Protein AF-A0A5N5SSY0-F1 (afdb_monomer_lite)

Secondary structure (DSSP, 8-state):
---SS-TT-HHHHHHHHHHT-PPPTT--S--HHHHHHHHHHHHHHTTPPPPPPPPTT--HHHHHHHHHTT---HHHHHHHHHHHHHHTTSB-TTSSB-HHHHHHHHHHHTSS-HHHHHHHHHHHHHHHHHPPTT-HHHHHHHHHHHHHHHHHT-

Sequence (154 aa):
VRVYCPDGNAVCEAALKRCLGEPPQQEPPQNVNEVTAKYNRCFKSHGIPEIAVPSEGQDPTALLGSHLEKITDQTVISNLRCCFGRELGVLDANNKIDLTNYNSDIEQNYKSDRQAKTAFKDALRFCSADVANCEAGAFNECTFQFCIKSLNTQ

pLDDT: mean 81.75, std 11.28, range [37.34, 93.06]

InterPro domains:
  IPR036728 Pheromone/general odorant binding protein superfamily [G3DSA:1.10.238.20] (23-146)

Radius of gyration: 16.57 Å; chains: 1; bounding box: 34×31×45 Å

Foldseek 3Di:
DPPLDDPPPPLLVVLLVLLVFADQPDDDPPPLVLLQVQLQVLCVVVVHDGDDRDDPPDDSVVSVVVRLVVDPDPVSSLSSLLSSCVSVQQADPVQAGDCPVVVVVLVRRCVPPPLLSVQLVVQLVVLSVVDDGSPSVSSVSSSSSSSSVSSSVD

Organism: NCBI:txid96803

Structure (mmCIF, N/CA/C/O backbone):
data_AF-A0A5N5SSY0-F1
#
_entry.id   AF-A0A5N5SSY0-F1
#
loop_
_atom_site.group_PDB
_atom_site.id
_atom_site.type_symbol
_atom_site.label_atom_id
_atom_site.label_alt_id
_atom_site.label_comp_id
_atom_site.label_asym_id
_atom_site.label_entity_id
_atom_site.label_seq_id
_atom_site.pdbx_PDB_ins_code
_atom_site.Cartn_x
_atom_site.Cartn_y
_atom_site.Cartn_z
_atom_site.occupancy
_atom_site.B_iso_or_equiv
_atom_site.auth_seq_id
_atom_site.auth_comp_id
_atom_site.auth_asym_id
_atom_site.auth_atom_id
_atom_site.pdbx_PDB_model_num
ATOM 1 N N . VAL A 1 1 ? 6.981 -10.425 5.663 1.00 37.34 1 VAL A N 1
ATOM 2 C CA . VAL A 1 1 ? 7.589 -10.068 4.360 1.00 37.34 1 VAL A CA 1
ATOM 3 C C . VAL A 1 1 ? 6.656 -10.582 3.277 1.00 37.34 1 VAL A C 1
ATOM 5 O O . VAL A 1 1 ? 6.453 -11.787 3.224 1.00 37.34 1 VAL A O 1
ATOM 8 N N . ARG A 1 2 ? 5.987 -9.707 2.511 1.00 52.81 2 ARG A N 1
ATOM 9 C CA . ARG A 1 2 ? 5.185 -10.160 1.361 1.00 52.81 2 ARG A CA 1
ATOM 10 C C . ARG A 1 2 ? 6.153 -10.431 0.217 1.00 52.81 2 ARG A C 1
ATOM 12 O O . ARG A 1 2 ? 6.848 -9.524 -0.232 1.00 52.81 2 ARG A O 1
ATOM 19 N N . VAL A 1 3 ? 6.267 -11.696 -0.157 1.00 62.75 3 VAL A N 1
ATOM 20 C CA . VAL A 1 3 ? 7.235 -12.174 -1.141 1.00 62.75 3 VAL A CA 1
ATOM 21 C C . VAL A 1 3 ? 6.582 -12.064 -2.519 1.00 62.75 3 VAL A C 1
ATOM 23 O O . VAL A 1 3 ? 5.844 -12.948 -2.935 1.00 62.75 3 VAL A O 1
ATOM 26 N N . TYR A 1 4 ? 6.795 -10.938 -3.205 1.00 74.50 4 TYR A N 1
ATOM 27 C CA . TYR A 1 4 ? 6.292 -10.722 -4.573 1.00 74.50 4 TYR A CA 1
ATOM 28 C C . TYR A 1 4 ? 7.019 -11.576 -5.620 1.00 74.50 4 TYR A C 1
ATOM 30 O O . TYR A 1 4 ? 6.512 -11.775 -6.721 1.00 74.50 4 TYR A O 1
ATOM 38 N N . CYS A 1 5 ? 8.210 -12.065 -5.278 1.00 81.44 5 CYS A N 1
ATOM 39 C CA . CYS A 1 5 ? 9.091 -12.806 -6.165 1.00 81.44 5 CYS A CA 1
ATOM 40 C C . CYS A 1 5 ? 9.517 -14.118 -5.517 1.00 81.44 5 CYS A C 1
ATOM 42 O O . CYS A 1 5 ? 9.974 -14.070 -4.382 1.00 81.44 5 CYS A O 1
ATOM 44 N N . PRO A 1 6 ? 9.427 -15.264 -6.214 1.00 83.25 6 PRO A N 1
ATOM 45 C CA . PRO A 1 6 ? 10.000 -16.512 -5.721 1.00 83.25 6 PRO A CA 1
ATOM 46 C C . PRO A 1 6 ? 11.484 -16.345 -5.372 1.00 83.25 6 PRO A C 1
ATOM 48 O O . PRO A 1 6 ? 12.211 -15.680 -6.117 1.00 83.25 6 PRO A O 1
ATOM 51 N N . ASP A 1 7 ? 11.921 -16.971 -4.278 1.00 79.44 7 ASP A N 1
ATOM 52 C CA . ASP A 1 7 ? 13.300 -16.872 -3.790 1.00 79.44 7 ASP A CA 1
ATOM 53 C C . ASP A 1 7 ? 14.314 -17.228 -4.888 1.00 79.44 7 ASP A C 1
ATOM 55 O O . ASP A 1 7 ? 14.216 -18.266 -5.548 1.00 79.44 7 ASP A O 1
ATOM 59 N N . GLY A 1 8 ? 15.300 -16.348 -5.088 1.00 78.62 8 GLY A N 1
ATOM 60 C CA . GLY A 1 8 ? 16.371 -16.540 -6.067 1.00 78.62 8 GLY A CA 1
ATOM 61 C C . GLY A 1 8 ? 15.991 -16.212 -7.515 1.00 78.62 8 GLY A C 1
ATOM 62 O O . GLY A 1 8 ? 16.812 -16.401 -8.415 1.00 78.62 8 GLY A O 1
ATOM 63 N N . ASN A 1 9 ? 14.785 -15.697 -7.778 1.00 87.31 9 ASN A N 1
ATOM 64 C CA . ASN A 1 9 ? 14.409 -15.229 -9.110 1.00 87.31 9 ASN A CA 1
ATOM 65 C C . ASN A 1 9 ? 14.931 -13.805 -9.365 1.00 87.31 9 ASN A C 1
ATOM 67 O O . ASN A 1 9 ? 14.203 -12.819 -9.232 1.00 87.31 9 ASN A O 1
ATOM 71 N N . ALA A 1 10 ? 16.190 -13.710 -9.801 1.00 87.44 10 ALA A N 1
ATOM 72 C CA . ALA A 1 10 ? 16.865 -12.439 -10.074 1.00 87.44 10 ALA A CA 1
ATOM 73 C C . ALA A 1 10 ? 16.132 -11.546 -11.097 1.00 87.44 10 ALA A C 1
ATOM 75 O O . ALA A 1 10 ? 16.190 -10.321 -10.995 1.00 87.44 10 ALA A O 1
ATOM 76 N N . VAL A 1 11 ? 15.424 -12.140 -12.067 1.00 88.62 11 VAL A N 1
ATOM 77 C CA . VAL A 1 11 ? 14.638 -11.392 -13.064 1.00 88.62 11 VAL A CA 1
ATOM 78 C C . VAL A 1 11 ? 13.447 -10.714 -12.391 1.00 88.62 11 VAL A C 1
ATOM 80 O O . VAL A 1 11 ? 13.243 -9.511 -12.550 1.00 88.62 11 VAL A O 1
ATOM 83 N N . CYS A 1 12 ? 12.708 -11.462 -11.569 1.00 89.06 12 CYS A N 1
ATOM 84 C CA . CYS A 1 12 ? 11.603 -10.914 -10.794 1.00 89.06 12 CYS A CA 1
ATOM 85 C C . CYS A 1 12 ? 12.081 -9.838 -9.815 1.00 89.06 12 CYS A C 1
ATOM 87 O O . CYS A 1 12 ? 11.483 -8.770 -9.745 1.00 89.06 12 CYS A O 1
ATOM 89 N N . GLU A 1 13 ? 13.175 -10.080 -9.094 1.00 88.19 13 GLU A N 1
ATOM 90 C CA . GLU A 1 13 ? 13.727 -9.114 -8.140 1.00 88.19 13 GLU A CA 1
ATOM 91 C C . GLU A 1 13 ? 14.172 -7.813 -8.821 1.00 88.19 13 GLU A C 1
ATOM 93 O O . GLU A 1 13 ? 13.963 -6.725 -8.280 1.00 88.19 13 GLU A O 1
ATOM 98 N N . ALA A 1 14 ? 14.7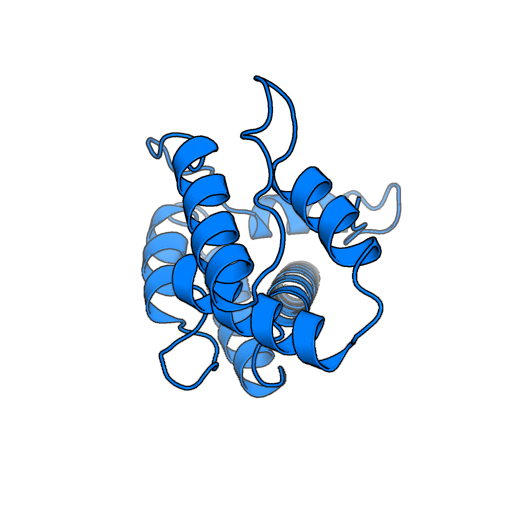53 -7.898 -10.021 1.00 88.62 14 ALA A N 1
ATOM 99 C CA . ALA A 1 14 ? 15.101 -6.725 -10.816 1.00 88.62 14 ALA A CA 1
ATOM 100 C C . ALA A 1 14 ? 13.848 -5.950 -11.257 1.00 88.62 14 ALA A C 1
ATOM 102 O O . ALA A 1 14 ? 13.809 -4.726 -11.125 1.00 88.62 14 ALA A O 1
ATOM 103 N N . ALA A 1 15 ? 12.807 -6.647 -11.721 1.00 90.12 15 ALA A N 1
ATOM 104 C CA . ALA A 1 15 ? 11.530 -6.030 -12.071 1.00 90.12 15 ALA A CA 1
ATOM 105 C C . ALA A 1 15 ? 10.842 -5.393 -10.851 1.00 90.12 15 ALA A C 1
ATOM 107 O O . ALA A 1 15 ? 10.374 -4.263 -10.942 1.00 90.12 15 ALA A O 1
ATOM 108 N N . LEU A 1 16 ? 10.850 -6.058 -9.690 1.00 89.25 16 LEU A N 1
ATOM 109 C CA . LEU A 1 16 ? 10.318 -5.521 -8.436 1.00 89.25 16 LEU A CA 1
ATOM 110 C C . LEU A 1 16 ? 11.042 -4.234 -8.036 1.00 89.25 16 LEU A C 1
ATOM 112 O O . LEU A 1 16 ? 10.380 -3.251 -7.724 1.00 89.25 16 LEU A O 1
ATOM 116 N N . LYS A 1 17 ? 12.380 -4.202 -8.094 1.00 87.88 17 LYS A N 1
ATOM 117 C CA . LYS A 1 17 ? 13.155 -2.981 -7.809 1.00 87.88 17 LYS A CA 1
ATOM 118 C C . LYS A 1 17 ? 12.754 -1.826 -8.721 1.00 87.88 17 LYS A C 1
ATOM 120 O O . LYS A 1 17 ? 12.601 -0.710 -8.243 1.00 87.88 17 LYS A O 1
ATOM 125 N N . ARG A 1 18 ? 12.532 -2.093 -10.011 1.00 90.56 18 ARG A N 1
ATOM 126 C CA . ARG A 1 18 ? 12.047 -1.082 -10.962 1.00 90.56 18 ARG A CA 1
ATOM 127 C C . ARG A 1 18 ? 10.623 -0.634 -10.635 1.00 90.56 18 ARG A C 1
ATOM 129 O O . ARG A 1 18 ? 10.357 0.558 -10.655 1.00 90.56 18 ARG A O 1
ATOM 136 N N . CYS A 1 19 ? 9.736 -1.563 -10.282 1.00 89.19 19 CYS A N 1
ATOM 137 C CA . CYS A 1 19 ? 8.355 -1.288 -9.875 1.00 89.19 19 CYS A CA 1
ATOM 138 C C . CYS A 1 19 ? 8.219 -0.623 -8.501 1.00 89.19 19 CYS A C 1
ATOM 140 O O . CYS A 1 19 ? 7.128 -0.187 -8.167 1.00 89.19 19 CYS A O 1
ATOM 142 N N . LEU A 1 20 ? 9.270 -0.578 -7.682 1.00 87.12 20 LEU A N 1
ATOM 143 C CA . LEU A 1 20 ? 9.296 0.228 -6.458 1.00 87.12 20 LEU A CA 1
ATOM 144 C C . LEU A 1 20 ? 9.624 1.701 -6.754 1.00 87.12 20 LEU A C 1
ATOM 146 O O . LEU A 1 20 ? 9.359 2.557 -5.913 1.00 87.12 20 LEU A O 1
ATOM 150 N N . GLY A 1 21 ? 10.140 1.993 -7.952 1.00 83.62 21 GLY A N 1
ATOM 151 C CA . GLY A 1 21 ? 10.581 3.322 -8.356 1.00 83.62 21 GLY A CA 1
ATOM 152 C C . GLY A 1 21 ? 11.881 3.755 -7.674 1.00 83.62 21 GLY A C 1
ATOM 153 O O . GLY A 1 21 ? 12.435 3.079 -6.805 1.00 83.62 21 GLY A O 1
ATOM 154 N N . GLU A 1 22 ? 12.389 4.908 -8.094 1.00 75.19 22 GLU A N 1
ATOM 155 C CA . GLU A 1 22 ? 13.436 5.623 -7.376 1.00 75.19 22 GLU A CA 1
ATOM 156 C C . GLU A 1 22 ? 12.841 6.184 -6.076 1.00 75.19 22 GLU A C 1
ATOM 158 O O . GLU A 1 22 ? 11.744 6.750 -6.109 1.00 75.19 22 GLU A O 1
ATOM 163 N N . PRO A 1 23 ? 13.532 6.060 -4.929 1.00 58.00 23 PRO A N 1
ATOM 164 C CA . PRO A 1 23 ? 13.085 6.730 -3.720 1.00 58.00 23 PRO A CA 1
ATOM 165 C C . PRO A 1 23 ? 13.022 8.243 -3.987 1.00 58.00 23 PRO A C 1
ATOM 167 O O . PRO A 1 23 ? 13.955 8.783 -4.600 1.00 58.00 23 PRO A O 1
ATOM 170 N N . PRO A 1 24 ? 11.958 8.940 -3.549 1.00 50.44 24 PRO A N 1
ATOM 171 C CA . PRO A 1 24 ? 11.851 10.377 -3.743 1.00 50.44 24 PRO A CA 1
ATOM 172 C C . PRO A 1 24 ? 13.105 11.061 -3.185 1.00 50.44 24 PRO A C 1
ATOM 174 O O . PRO A 1 24 ? 13.522 10.810 -2.055 1.00 50.44 24 PRO A O 1
ATOM 177 N N . GLN A 1 25 ? 13.732 11.926 -3.989 1.00 44.03 25 GLN A N 1
ATOM 178 C CA . GLN A 1 25 ? 15.007 12.579 -3.646 1.00 44.03 25 GLN A CA 1
ATOM 179 C C . GLN A 1 25 ? 14.913 13.518 -2.429 1.00 44.03 25 GLN A C 1
ATOM 181 O O . GLN A 1 25 ? 15.942 13.973 -1.940 1.00 44.03 25 GLN A O 1
ATOM 186 N N . GLN A 1 26 ? 13.709 13.798 -1.925 1.00 39.88 26 GLN A N 1
ATOM 187 C CA . GLN A 1 26 ? 13.458 14.496 -0.666 1.00 39.88 26 GLN A CA 1
ATOM 188 C C . GLN A 1 26 ? 11.963 14.393 -0.334 1.00 39.88 26 GLN A C 1
ATOM 190 O O . GLN A 1 26 ? 11.199 15.331 -0.524 1.00 39.88 26 GLN A O 1
ATOM 195 N N . GLU A 1 27 ? 11.539 13.251 0.188 1.00 42.28 27 GLU A N 1
ATOM 196 C CA . GLU A 1 27 ? 10.464 13.256 1.176 1.00 42.28 27 GLU A CA 1
ATOM 197 C C . GLU A 1 27 ? 11.077 12.748 2.476 1.00 42.28 27 GLU A C 1
ATOM 199 O O . GLU A 1 27 ? 11.839 11.774 2.442 1.00 42.28 27 GLU A O 1
ATOM 204 N N . PRO A 1 28 ? 10.826 13.397 3.628 1.00 40.91 28 PRO A N 1
ATOM 205 C CA . PRO A 1 28 ? 11.147 12.738 4.876 1.00 40.91 28 PRO A CA 1
ATOM 206 C C . PRO A 1 28 ? 10.418 11.386 4.855 1.00 40.91 28 PRO A C 1
ATOM 208 O O . PRO A 1 28 ? 9.273 11.341 4.391 1.00 40.91 28 PRO A O 1
ATOM 211 N N . PRO A 1 29 ? 11.052 10.290 5.315 1.00 52.19 29 PRO A N 1
ATOM 212 C CA . PRO A 1 29 ? 10.350 9.023 5.490 1.00 52.19 29 PRO A CA 1
ATOM 213 C C . PRO A 1 29 ? 9.036 9.348 6.185 1.00 52.19 29 PRO A C 1
ATOM 215 O O . PRO A 1 29 ? 9.091 10.077 7.181 1.00 52.19 29 PRO A O 1
ATOM 218 N N . GLN A 1 30 ? 7.900 8.927 5.598 1.00 59.44 30 GLN A N 1
ATOM 219 C CA . GLN A 1 30 ? 6.552 9.232 6.092 1.00 59.44 30 GLN A CA 1
ATOM 220 C C . GLN A 1 30 ? 6.611 9.376 7.606 1.00 59.44 30 GLN A C 1
ATOM 222 O O . GLN A 1 30 ? 6.950 8.402 8.281 1.00 59.44 30 GLN A O 1
ATOM 227 N N . ASN A 1 31 ? 6.419 10.600 8.115 1.00 73.62 31 ASN A N 1
ATOM 228 C CA . ASN A 1 31 ? 6.743 10.888 9.504 1.00 73.62 31 ASN A CA 1
ATOM 229 C C . ASN A 1 31 ? 5.972 9.886 10.361 1.00 73.62 31 ASN A C 1
ATOM 231 O O . ASN A 1 31 ? 4.741 9.895 10.368 1.00 73.62 31 ASN A O 1
ATOM 235 N N . VAL A 1 32 ? 6.697 8.988 11.031 1.00 77.25 32 VAL A N 1
ATOM 236 C CA . VAL A 1 32 ? 6.101 7.858 11.749 1.00 77.25 32 VAL A CA 1
ATOM 237 C C . VAL A 1 32 ? 5.073 8.368 12.762 1.00 77.25 32 VAL A C 1
ATOM 239 O O . VAL A 1 32 ? 4.029 7.742 12.949 1.00 77.25 32 VAL A O 1
ATOM 242 N N . ASN A 1 33 ? 5.291 9.562 13.322 1.00 81.56 33 ASN A N 1
ATOM 243 C CA . ASN A 1 33 ? 4.341 10.241 14.201 1.00 81.56 33 ASN A CA 1
ATOM 244 C C . ASN A 1 33 ? 3.054 10.625 13.464 1.00 81.56 33 ASN A C 1
ATOM 246 O O . ASN A 1 33 ? 1.963 10.433 13.991 1.00 81.56 33 ASN A O 1
ATOM 250 N N . GLU A 1 34 ? 3.164 11.161 12.250 1.00 83.50 34 GLU A N 1
ATOM 251 C CA . GLU A 1 34 ? 2.018 11.572 11.437 1.00 83.50 34 GLU A CA 1
ATOM 252 C C . GLU A 1 34 ? 1.195 10.366 10.972 1.00 83.50 34 GLU A C 1
ATOM 254 O O . GLU A 1 34 ? -0.033 10.381 11.075 1.00 83.50 34 GLU A O 1
ATOM 259 N N . VAL A 1 35 ? 1.859 9.298 10.522 1.00 83.31 35 VAL A N 1
ATOM 260 C CA . VAL A 1 35 ? 1.203 8.037 10.142 1.00 83.31 35 VAL A CA 1
ATOM 261 C C . VAL A 1 35 ? 0.516 7.398 11.349 1.00 83.31 35 VAL A C 1
ATOM 263 O O . VAL A 1 35 ? -0.653 7.021 11.270 1.00 83.31 35 VAL A O 1
ATOM 266 N N . THR A 1 36 ? 1.188 7.351 12.500 1.00 86.56 36 THR A N 1
ATOM 267 C CA . THR A 1 36 ? 0.587 6.835 13.740 1.00 86.56 36 THR A CA 1
ATOM 268 C C . THR A 1 36 ? -0.607 7.690 14.167 1.00 86.56 36 THR A C 1
ATOM 270 O O . THR A 1 36 ? -1.656 7.155 14.521 1.00 86.56 36 THR A O 1
ATOM 273 N N . ALA A 1 37 ? -0.507 9.020 14.073 1.00 88.94 37 ALA A N 1
ATOM 274 C CA . ALA A 1 37 ? -1.610 9.922 14.390 1.00 88.94 37 ALA A CA 1
ATOM 275 C C . ALA A 1 37 ? -2.820 9.713 13.463 1.00 88.94 37 ALA A C 1
ATOM 277 O O . ALA A 1 37 ? -3.957 9.753 13.935 1.00 88.94 37 ALA A O 1
ATOM 278 N N . LYS A 1 38 ? -2.595 9.455 12.166 1.00 90.06 38 LYS A N 1
ATOM 279 C CA . LYS A 1 38 ? -3.639 9.076 11.196 1.00 90.06 38 LYS A CA 1
ATOM 280 C C . LYS A 1 38 ? -4.361 7.797 11.630 1.00 90.06 38 LYS A C 1
ATOM 282 O O . LYS A 1 38 ? -5.588 7.788 11.710 1.00 90.06 38 LYS A O 1
ATOM 287 N N . TYR A 1 39 ? -3.622 6.752 12.004 1.00 89.00 39 TYR A N 1
ATOM 288 C CA . TYR A 1 39 ? -4.221 5.518 12.526 1.00 89.00 39 TYR A CA 1
ATOM 289 C C . TYR A 1 39 ? -4.997 5.747 13.830 1.00 89.00 39 TYR A C 1
ATOM 291 O O . TYR A 1 39 ? -6.133 5.290 13.962 1.00 89.00 39 TYR A O 1
ATOM 299 N N . ASN A 1 40 ? -4.442 6.517 14.766 1.00 91.38 40 ASN A N 1
ATOM 300 C CA . ASN A 1 40 ? -5.091 6.803 16.046 1.00 91.38 40 ASN A CA 1
ATOM 301 C C . ASN A 1 40 ? -6.392 7.599 15.904 1.00 91.38 40 ASN A C 1
ATOM 303 O O . ASN A 1 40 ? -7.330 7.348 16.659 1.00 91.38 40 ASN A O 1
ATOM 307 N N . ARG A 1 41 ? -6.517 8.485 14.904 1.00 92.19 41 ARG A N 1
ATOM 308 C CA . ARG A 1 41 ? -7.799 9.151 14.603 1.00 92.19 41 ARG A CA 1
ATOM 309 C C . ARG A 1 41 ? -8.910 8.150 14.285 1.00 92.19 41 ARG A C 1
ATOM 311 O O . ARG A 1 41 ? -10.019 8.291 14.798 1.00 92.19 41 ARG A O 1
ATOM 318 N N . CYS A 1 42 ? -8.600 7.121 13.503 1.00 92.06 42 CYS A N 1
ATOM 319 C CA . CYS A 1 42 ? -9.541 6.054 13.176 1.00 92.06 42 CYS A CA 1
ATOM 320 C C . CYS A 1 42 ? -9.805 5.119 14.362 1.00 92.06 42 CYS A C 1
ATOM 322 O O . CYS A 1 42 ? -10.945 4.744 14.605 1.00 92.06 42 CYS A O 1
ATOM 324 N N . PHE A 1 43 ? -8.792 4.758 15.153 1.00 92.00 43 PHE A N 1
ATOM 325 C CA . PHE A 1 43 ? -9.035 3.951 16.353 1.00 92.00 43 PHE A CA 1
ATOM 326 C C . PHE A 1 43 ? -9.967 4.663 17.334 1.00 92.00 43 PHE A C 1
ATOM 328 O O . PHE A 1 43 ? -10.951 4.081 17.796 1.00 92.00 43 PHE A O 1
ATOM 335 N N . LYS A 1 44 ? -9.731 5.957 17.559 1.00 91.75 44 LYS A N 1
ATOM 336 C CA . LYS A 1 44 ? -10.558 6.789 18.428 1.00 91.75 44 LYS A CA 1
ATOM 337 C C . LYS A 1 44 ? -12.011 6.877 17.962 1.00 91.75 44 LYS A C 1
ATOM 339 O O . LYS A 1 44 ? -12.908 6.784 18.798 1.00 91.75 44 LYS A O 1
ATOM 344 N N . SER A 1 45 ? -12.270 7.021 16.658 1.00 89.12 45 SER A N 1
ATOM 345 C CA . SER A 1 45 ? -13.645 7.079 16.133 1.00 89.12 45 SER A CA 1
ATOM 346 C C . SER A 1 45 ? -14.419 5.768 16.315 1.00 89.12 45 SER A C 1
ATOM 348 O O . SER A 1 45 ? -15.648 5.785 16.330 1.00 89.12 45 SER A O 1
ATOM 350 N N . HIS A 1 46 ? -13.711 4.653 16.513 1.00 86.69 46 HIS A N 1
ATOM 351 C CA . HIS A 1 46 ? -14.278 3.330 16.768 1.00 86.69 46 HIS A CA 1
ATOM 352 C C . HIS A 1 46 ? -14.186 2.888 18.240 1.00 86.69 46 HIS A C 1
ATOM 354 O O . HIS A 1 46 ? -14.510 1.744 18.550 1.00 86.69 46 HIS A O 1
ATOM 360 N N . GLY A 1 47 ? -13.769 3.771 19.156 1.00 88.00 47 GLY A N 1
ATOM 361 C CA . GLY A 1 47 ? -13.650 3.452 20.585 1.00 88.00 47 GLY A CA 1
ATOM 362 C C . GLY A 1 47 ? -12.522 2.467 20.914 1.00 88.00 47 GLY A C 1
ATOM 363 O O . GLY A 1 47 ? -12.568 1.795 21.942 1.00 88.00 47 GLY A O 1
ATOM 364 N N . ILE A 1 48 ? -11.521 2.363 20.040 1.00 88.06 48 ILE A N 1
ATOM 365 C CA . ILE A 1 48 ? -10.396 1.437 20.173 1.00 88.06 48 ILE A CA 1
ATOM 366 C C . ILE A 1 48 ? -9.210 2.176 20.798 1.00 88.06 48 ILE A C 1
ATOM 368 O O . ILE A 1 48 ? -8.951 3.324 20.426 1.00 88.06 48 ILE A O 1
ATOM 372 N N . PRO A 1 49 ? -8.465 1.538 21.721 1.00 88.00 49 PRO A N 1
ATOM 373 C CA . PRO A 1 49 ? -7.262 2.127 22.288 1.00 88.00 49 PRO A CA 1
ATOM 374 C C . PRO A 1 49 ? -6.246 2.502 21.211 1.00 88.00 49 PRO A C 1
ATOM 376 O O . PRO A 1 49 ? -5.925 1.698 20.332 1.00 88.00 49 PRO A O 1
ATOM 379 N N . GLU A 1 50 ? -5.722 3.717 21.324 1.00 88.38 50 GLU A N 1
ATOM 380 C CA . GLU A 1 50 ? -4.669 4.238 20.460 1.00 88.38 50 GLU A CA 1
ATOM 381 C C . GLU A 1 50 ? -3.395 3.384 20.547 1.00 88.38 50 GLU A C 1
ATOM 383 O O . GLU A 1 50 ? -3.085 2.783 21.581 1.00 88.38 50 GLU A O 1
ATOM 388 N N . ILE A 1 51 ? -2.643 3.347 19.450 1.00 87.06 51 ILE A N 1
ATOM 389 C CA . ILE A 1 51 ? -1.308 2.758 19.409 1.00 87.06 51 ILE A CA 1
ATOM 390 C C . ILE A 1 51 ? -0.259 3.813 19.753 1.00 87.06 51 ILE A C 1
ATOM 392 O O . ILE A 1 51 ? -0.371 4.985 19.381 1.00 87.06 51 ILE A O 1
ATOM 396 N N . ALA A 1 52 ? 0.781 3.388 20.465 1.00 85.44 52 ALA A N 1
ATOM 397 C CA . ALA A 1 52 ? 1.937 4.234 20.705 1.00 85.44 52 ALA A CA 1
ATOM 398 C C . ALA A 1 52 ? 2.697 4.475 19.396 1.00 85.44 52 ALA A C 1
ATOM 400 O O . ALA A 1 52 ? 2.723 3.622 18.506 1.00 85.44 52 ALA A O 1
ATOM 401 N N . VAL A 1 53 ? 3.350 5.629 19.315 1.00 81.8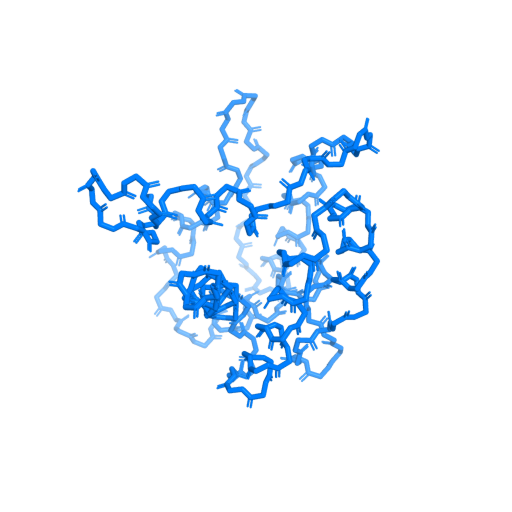1 53 VAL A N 1
ATOM 402 C CA . VAL A 1 53 ? 4.308 5.911 18.250 1.00 81.81 53 VAL A CA 1
ATOM 403 C C . VAL A 1 53 ? 5.452 4.888 18.337 1.00 81.81 53 VAL A C 1
ATOM 405 O O . VAL A 1 53 ? 6.042 4.747 19.413 1.00 81.81 53 VAL A O 1
ATOM 408 N N . PRO A 1 54 ? 5.766 4.171 17.242 1.00 77.69 54 PRO A N 1
ATOM 409 C CA . PRO A 1 54 ? 6.915 3.278 17.187 1.00 77.69 54 PRO A CA 1
ATOM 410 C C . PRO A 1 54 ? 8.212 4.010 17.545 1.00 77.69 54 PRO A C 1
ATOM 412 O O . PRO A 1 54 ? 8.434 5.144 17.123 1.00 77.69 54 PRO A O 1
ATOM 415 N N . SER A 1 55 ? 9.091 3.346 18.294 1.00 78.12 55 SER A N 1
ATOM 416 C CA . SER A 1 55 ? 10.451 3.847 18.518 1.00 78.12 55 SER A CA 1
ATOM 417 C C . SER A 1 55 ? 11.250 3.834 17.213 1.00 78.12 55 SER A C 1
ATOM 419 O O . SER A 1 55 ? 10.901 3.133 16.261 1.00 78.12 55 SER A O 1
ATOM 421 N N . GLU A 1 56 ? 12.343 4.593 17.168 1.00 69.88 56 GLU A N 1
ATOM 422 C CA . GLU A 1 56 ? 13.217 4.662 15.996 1.00 69.88 56 GLU A CA 1
ATOM 423 C C . GLU A 1 56 ? 13.652 3.250 15.544 1.00 69.88 56 GLU A C 1
ATOM 425 O O . GLU A 1 56 ? 14.128 2.444 16.344 1.00 69.88 56 GLU A O 1
ATOM 430 N N . GLY A 1 57 ? 13.421 2.926 14.266 1.00 65.38 57 GLY A N 1
ATOM 431 C CA . GLY A 1 57 ? 13.702 1.605 13.686 1.00 65.38 57 GLY A CA 1
ATOM 432 C C . GLY A 1 57 ? 12.563 0.577 13.761 1.00 65.38 57 GLY A C 1
ATOM 433 O O . GLY A 1 57 ? 12.711 -0.519 13.222 1.00 65.38 57 GLY A O 1
ATOM 434 N N . GLN A 1 58 ? 11.423 0.898 14.380 1.00 68.94 58 GLN A N 1
ATOM 435 C CA . GLN A 1 58 ? 10.233 0.041 14.362 1.00 68.94 58 GLN A CA 1
ATOM 436 C C . GLN A 1 58 ? 9.293 0.396 13.201 1.00 68.94 58 GLN A C 1
ATOM 438 O O . GLN A 1 58 ? 9.007 1.566 12.956 1.00 68.94 58 GLN A O 1
ATOM 443 N N . ASP A 1 59 ? 8.773 -0.624 12.510 1.00 69.44 59 ASP A N 1
ATOM 444 C CA . ASP A 1 59 ? 7.817 -0.450 11.411 1.00 69.44 59 ASP A CA 1
ATOM 445 C C . ASP A 1 59 ? 6.402 -0.134 11.957 1.00 69.44 59 ASP A C 1
ATOM 447 O O . ASP A 1 59 ? 5.782 -1.007 12.584 1.00 69.44 59 ASP A O 1
ATOM 451 N N . PRO A 1 60 ? 5.848 1.074 11.714 1.00 68.56 60 PRO A N 1
ATOM 452 C CA . PRO A 1 60 ? 4.486 1.432 12.125 1.00 68.56 60 PRO A CA 1
ATOM 453 C C . PRO A 1 60 ? 3.420 0.486 11.568 1.00 68.56 60 PRO A C 1
ATOM 455 O O . PRO A 1 60 ? 2.392 0.259 12.207 1.00 68.56 60 PRO A O 1
ATOM 458 N N . THR A 1 61 ? 3.660 -0.103 10.399 1.00 70.31 61 THR A N 1
ATOM 459 C CA . THR A 1 61 ? 2.731 -1.021 9.732 1.00 70.31 61 THR A CA 1
ATOM 460 C C . THR A 1 61 ? 2.652 -2.366 10.455 1.00 70.31 61 THR A C 1
ATOM 462 O O . THR A 1 61 ? 1.576 -2.957 10.552 1.00 70.31 61 THR A O 1
ATOM 465 N N . ALA A 1 62 ? 3.768 -2.841 11.016 1.00 74.50 62 ALA A N 1
ATOM 466 C CA . ALA A 1 62 ? 3.813 -4.071 11.807 1.00 74.50 62 ALA A CA 1
ATOM 467 C C . ALA A 1 62 ? 3.099 -3.911 13.160 1.00 74.50 62 ALA A C 1
ATOM 469 O O . ALA A 1 62 ? 2.348 -4.795 13.586 1.00 74.50 62 ALA A O 1
ATOM 470 N N . LEU A 1 63 ? 3.287 -2.758 13.810 1.00 74.75 63 LEU A N 1
ATOM 471 C CA . LEU A 1 63 ? 2.550 -2.384 15.021 1.00 74.75 63 LEU A CA 1
ATOM 472 C C . LEU A 1 63 ? 1.046 -2.284 14.752 1.00 74.75 63 LEU A C 1
ATOM 474 O O . LEU A 1 63 ? 0.256 -2.843 15.513 1.00 74.75 63 LEU A O 1
ATOM 478 N N . LEU A 1 64 ? 0.654 -1.659 13.637 1.00 79.56 64 LEU A N 1
ATOM 479 C CA . LEU A 1 64 ? -0.740 -1.617 13.202 1.00 79.56 64 LEU A CA 1
ATOM 480 C C . LEU A 1 64 ? -1.314 -3.025 13.001 1.00 79.56 64 LEU A C 1
ATOM 482 O O . LEU A 1 64 ? -2.386 -3.324 13.524 1.00 79.56 64 LEU A O 1
ATOM 486 N N . GLY A 1 65 ? -0.605 -3.888 12.265 1.00 79.31 65 GLY A N 1
ATOM 487 C CA . GLY A 1 65 ? -1.029 -5.268 12.015 1.00 79.31 65 GLY A CA 1
ATOM 488 C C . GLY A 1 65 ? -1.283 -6.034 13.314 1.00 79.31 65 GLY A C 1
ATOM 489 O O . GLY A 1 65 ? -2.364 -6.586 13.503 1.00 79.31 65 GLY A O 1
ATOM 490 N N . SER A 1 66 ? -0.346 -5.941 14.260 1.00 80.94 66 SER A N 1
ATOM 491 C CA . SER A 1 66 ? -0.453 -6.581 15.579 1.00 80.94 66 SER A CA 1
ATOM 492 C C . SER A 1 66 ? -1.638 -6.066 16.407 1.00 80.94 66 SER A C 1
ATOM 494 O O . SER A 1 66 ? -2.174 -6.775 17.259 1.00 80.94 66 SER A O 1
ATOM 496 N N . HIS A 1 67 ? -2.043 -4.808 16.207 1.00 82.06 67 HIS A N 1
ATOM 497 C CA . HIS A 1 67 ? -3.189 -4.224 16.906 1.00 82.06 67 HIS A CA 1
ATOM 498 C C . HIS A 1 67 ? -4.512 -4.637 16.264 1.00 82.06 67 HIS A C 1
ATOM 500 O O . HIS A 1 67 ? -5.467 -4.947 16.973 1.00 82.06 67 HIS A O 1
ATOM 506 N N . LEU A 1 68 ? -4.552 -4.709 14.930 1.00 81.75 68 LEU A N 1
ATOM 507 C CA . LEU A 1 68 ? -5.707 -5.200 14.180 1.00 81.75 68 LEU A CA 1
ATOM 508 C C . LEU A 1 68 ? -6.004 -6.677 14.461 1.00 81.75 68 LEU A C 1
ATOM 510 O O . LEU A 1 68 ? -7.171 -7.040 14.547 1.00 81.75 68 LEU A O 1
ATOM 514 N N . GLU A 1 69 ? -4.982 -7.512 14.668 1.00 84.44 69 GLU A N 1
ATOM 515 C CA . GLU A 1 69 ? -5.142 -8.935 15.020 1.00 84.44 69 GLU A CA 1
ATOM 516 C C . GLU A 1 69 ? -5.885 -9.165 16.346 1.00 84.44 69 GLU A C 1
ATOM 518 O O . GLU A 1 69 ? -6.487 -10.218 16.547 1.00 84.44 69 GLU A O 1
ATOM 523 N N . LYS A 1 70 ? -5.882 -8.179 17.252 1.00 86.19 70 LYS A N 1
ATOM 524 C CA . LYS A 1 70 ? -6.611 -8.250 18.530 1.00 86.19 70 LYS A CA 1
ATOM 525 C C . LYS A 1 70 ? -8.101 -7.943 18.381 1.00 86.19 70 LYS A C 1
ATOM 527 O O . LYS A 1 70 ? -8.865 -8.170 19.318 1.00 86.19 70 LYS A O 1
ATOM 532 N N . ILE A 1 71 ? -8.515 -7.402 17.237 1.00 85.94 71 ILE A N 1
ATOM 533 C CA . ILE A 1 71 ? -9.906 -7.072 16.947 1.00 85.94 71 ILE A CA 1
ATOM 534 C C . ILE A 1 71 ? -10.550 -8.303 16.314 1.00 85.94 71 ILE A C 1
ATOM 536 O O . ILE A 1 71 ? -10.135 -8.766 15.259 1.00 85.94 71 ILE A O 1
ATOM 540 N N . THR A 1 72 ? -11.580 -8.848 16.952 1.00 87.19 72 THR A N 1
ATOM 541 C CA . THR A 1 72 ? -12.277 -10.041 16.445 1.00 87.19 72 THR A CA 1
ATOM 542 C C . THR A 1 72 ? -13.442 -9.696 15.517 1.00 87.19 72 THR A C 1
ATOM 544 O O . THR A 1 72 ? -13.804 -10.497 14.655 1.00 87.19 72 THR A O 1
ATOM 547 N N . ASP A 1 73 ? -14.007 -8.493 15.654 1.00 89.88 73 ASP A N 1
ATOM 548 C CA . ASP A 1 73 ? -15.097 -8.005 14.812 1.00 89.88 73 ASP A CA 1
ATOM 549 C C . ASP A 1 73 ? -14.584 -7.579 13.427 1.00 89.88 73 ASP A C 1
ATOM 551 O O . ASP A 1 73 ? -13.911 -6.556 13.257 1.00 89.88 73 ASP A O 1
ATOM 555 N N . GLN A 1 74 ? -14.947 -8.364 12.413 1.00 84.44 74 GLN A N 1
ATOM 556 C CA . GLN A 1 74 ? -14.568 -8.118 11.022 1.00 84.44 74 GLN A CA 1
ATOM 557 C C . GLN A 1 74 ? -15.190 -6.842 10.442 1.00 84.44 74 GLN A C 1
ATOM 559 O O . GLN A 1 74 ? -14.583 -6.202 9.585 1.00 84.44 74 GLN A O 1
ATOM 564 N N . THR A 1 75 ? -16.359 -6.425 10.931 1.00 85.62 75 THR A N 1
ATOM 565 C CA . THR A 1 75 ? -17.003 -5.171 10.515 1.00 85.62 75 THR A CA 1
ATOM 566 C C . THR A 1 75 ? -16.178 -3.980 10.983 1.00 85.62 75 THR A C 1
ATOM 568 O O . THR A 1 75 ? -15.930 -3.046 10.220 1.00 85.62 75 THR A O 1
ATOM 571 N N . VAL A 1 76 ? -15.690 -4.030 12.225 1.00 88.19 76 VAL A N 1
ATOM 572 C CA . VAL A 1 76 ? -14.802 -3.002 12.781 1.00 88.19 76 VAL A CA 1
ATOM 573 C C . VAL A 1 76 ? -13.481 -2.961 12.017 1.00 88.19 76 VAL A C 1
ATOM 575 O O . VAL A 1 76 ? -13.056 -1.880 11.614 1.00 88.19 76 VAL A O 1
ATOM 578 N N . ILE A 1 77 ? -12.865 -4.116 11.739 1.00 85.88 77 ILE A N 1
ATOM 579 C CA . ILE A 1 77 ? -11.643 -4.185 10.920 1.00 85.88 77 ILE A CA 1
ATOM 580 C C . ILE A 1 77 ? -11.874 -3.573 9.534 1.00 85.88 77 ILE A C 1
ATOM 582 O O . ILE A 1 77 ? -11.047 -2.787 9.069 1.00 85.88 77 ILE A O 1
ATOM 586 N N . SER A 1 78 ? -12.992 -3.896 8.880 1.00 84.50 78 SER A N 1
ATOM 587 C CA . SER A 1 78 ? -13.336 -3.339 7.570 1.00 84.50 78 SER A CA 1
ATOM 588 C C . SER A 1 78 ? -13.463 -1.815 7.627 1.00 84.50 78 SER A C 1
ATOM 590 O O . SER A 1 78 ? -12.844 -1.111 6.830 1.00 84.50 78 SER A O 1
ATOM 592 N N . ASN A 1 79 ? -14.190 -1.284 8.613 1.00 88.25 79 ASN A N 1
ATOM 593 C CA . ASN A 1 79 ? -14.364 0.159 8.788 1.00 88.25 79 ASN A CA 1
ATOM 594 C C . ASN A 1 79 ? -13.042 0.883 9.077 1.00 88.25 79 ASN A C 1
ATOM 596 O O . ASN A 1 79 ? -12.793 1.961 8.529 1.00 88.25 79 ASN A O 1
ATOM 600 N N . LEU A 1 80 ? -12.171 0.276 9.886 1.00 89.69 80 LEU A N 1
ATOM 601 C CA . LEU A 1 80 ? -10.834 0.799 10.151 1.00 89.69 80 LEU A CA 1
ATOM 602 C C . LEU A 1 80 ? -9.982 0.829 8.887 1.00 89.69 80 LEU A C 1
ATOM 604 O O . LEU A 1 80 ? -9.373 1.855 8.610 1.00 89.69 80 LEU A O 1
ATOM 608 N N . ARG A 1 81 ? -9.983 -0.241 8.082 1.00 85.88 81 ARG A N 1
ATOM 609 C CA . ARG A 1 81 ? -9.271 -0.271 6.793 1.00 85.88 81 ARG A CA 1
ATOM 610 C C . ARG A 1 81 ? -9.743 0.847 5.863 1.00 85.88 81 ARG A C 1
ATOM 612 O O . ARG A 1 81 ? -8.905 1.535 5.285 1.00 85.88 81 ARG A O 1
ATOM 619 N N . CYS A 1 82 ? -11.056 1.089 5.789 1.00 87.69 82 CYS A N 1
ATOM 620 C CA . CYS A 1 82 ? -11.610 2.228 5.051 1.00 87.69 82 CYS A CA 1
ATOM 621 C C . CYS A 1 82 ? -11.072 3.559 5.588 1.00 87.69 82 CYS A C 1
ATOM 623 O O . CYS A 1 82 ? -10.631 4.419 4.830 1.00 87.69 82 CYS A O 1
ATOM 625 N N . CYS A 1 83 ? -11.118 3.741 6.907 1.00 90.31 83 CYS A N 1
ATOM 626 C CA . CYS A 1 83 ? -10.690 4.977 7.545 1.00 90.31 83 CYS A CA 1
ATOM 627 C C . CYS A 1 83 ? -9.195 5.238 7.331 1.00 90.31 83 CYS A C 1
ATOM 629 O O . CYS A 1 83 ? -8.828 6.325 6.891 1.00 90.31 83 CYS A O 1
ATOM 631 N N . PHE A 1 84 ? -8.346 4.232 7.543 1.00 88.12 84 PHE A N 1
ATOM 632 C CA . PHE A 1 84 ? -6.909 4.331 7.308 1.00 88.12 84 PHE A CA 1
ATOM 633 C C . PHE A 1 84 ? -6.602 4.684 5.858 1.00 88.12 84 PHE A C 1
ATOM 635 O O . PHE A 1 84 ? -5.803 5.579 5.614 1.00 88.12 84 PHE A O 1
ATOM 642 N N . GLY A 1 85 ? -7.263 4.028 4.899 1.00 85.31 85 GLY A N 1
ATOM 643 C CA . GLY A 1 85 ? -7.069 4.332 3.486 1.00 85.31 85 GLY A CA 1
ATOM 644 C C . GLY A 1 85 ? -7.398 5.789 3.148 1.00 85.31 85 GLY A C 1
ATOM 645 O O . GLY A 1 85 ? -6.650 6.410 2.401 1.00 85.31 85 GLY A O 1
ATOM 646 N N . ARG A 1 86 ? -8.447 6.371 3.746 1.00 87.56 86 ARG A N 1
ATOM 647 C CA . ARG A 1 86 ? -8.780 7.796 3.559 1.00 87.56 86 ARG A CA 1
ATOM 648 C C . ARG A 1 86 ? -7.780 8.729 4.242 1.00 87.56 86 ARG A C 1
ATOM 650 O O . ARG A 1 86 ? -7.305 9.671 3.622 1.00 87.56 86 ARG A O 1
ATOM 657 N N . GLU A 1 87 ? -7.422 8.458 5.496 1.00 87.69 87 GLU A N 1
ATOM 658 C CA . GLU A 1 87 ? -6.455 9.272 6.253 1.00 87.69 87 GLU A CA 1
ATOM 659 C C . GLU A 1 87 ? -5.054 9.269 5.620 1.00 87.69 87 GLU A C 1
ATOM 661 O O . GLU A 1 87 ? -4.315 10.250 5.723 1.00 87.69 87 GLU A O 1
ATOM 666 N N . LEU A 1 88 ? -4.691 8.172 4.951 1.00 81.31 88 LEU A N 1
ATOM 667 C CA . LEU A 1 88 ? -3.450 8.030 4.191 1.00 81.31 88 LEU A CA 1
ATOM 668 C C . LEU A 1 88 ? -3.543 8.575 2.757 1.00 81.31 88 LEU A C 1
ATOM 670 O O . LEU A 1 88 ? -2.535 8.563 2.059 1.00 81.31 88 LEU A O 1
ATOM 674 N N . GLY A 1 89 ? -4.712 9.043 2.308 1.00 81.75 89 GLY A N 1
ATOM 675 C CA . GLY A 1 89 ? -4.901 9.563 0.950 1.00 81.75 89 GLY A CA 1
ATOM 676 C C . GLY A 1 89 ? -4.859 8.495 -0.150 1.00 81.75 89 GLY A C 1
ATOM 677 O O . GLY A 1 89 ? -4.614 8.826 -1.306 1.00 81.75 89 GLY A O 1
ATOM 678 N N . VAL A 1 90 ? -5.072 7.224 0.204 1.00 82.38 90 VAL A N 1
ATOM 679 C CA . VAL A 1 90 ? -5.184 6.094 -0.737 1.00 82.38 90 VAL A CA 1
ATOM 680 C C . VAL A 1 90 ? -6.625 5.915 -1.218 1.00 82.38 90 VAL A C 1
ATOM 682 O O . VAL A 1 90 ? -6.852 5.424 -2.322 1.00 82.38 90 VAL A O 1
ATOM 685 N N . LEU A 1 91 ? -7.605 6.290 -0.390 1.00 86.25 91 LEU A N 1
ATOM 686 C CA . LEU A 1 91 ? -9.029 6.192 -0.698 1.00 86.25 91 LEU A CA 1
ATOM 687 C C . LEU A 1 91 ? -9.694 7.568 -0.766 1.00 86.25 91 LEU A C 1
ATOM 689 O O . LEU A 1 91 ? -9.401 8.444 0.047 1.00 86.25 91 LEU A O 1
ATOM 693 N N . ASP A 1 92 ? -10.656 7.707 -1.674 1.00 85.81 92 ASP A N 1
ATOM 694 C CA . ASP A 1 92 ? -11.544 8.858 -1.772 1.00 85.81 92 ASP A CA 1
ATOM 695 C C . ASP A 1 92 ? -12.648 8.832 -0.692 1.00 85.81 92 ASP A C 1
ATOM 697 O O . ASP A 1 92 ? -12.788 7.896 0.106 1.00 85.81 92 ASP A O 1
ATOM 701 N N . ALA A 1 93 ? -13.492 9.867 -0.680 1.00 85.06 93 ALA A N 1
ATOM 702 C CA . ALA A 1 93 ? -14.625 9.960 0.243 1.00 85.06 93 ALA A CA 1
ATOM 703 C C . ALA A 1 93 ? -15.671 8.835 0.068 1.00 85.06 93 ALA A C 1
ATOM 705 O O . ALA A 1 93 ? -16.461 8.591 0.979 1.00 85.06 93 ALA A O 1
ATOM 706 N N . ASN A 1 94 ? -15.664 8.133 -1.071 1.00 85.88 94 ASN A N 1
ATOM 707 C CA . ASN A 1 94 ? -16.552 7.015 -1.387 1.00 85.88 94 ASN A CA 1
ATOM 708 C C . ASN A 1 94 ? -15.908 5.645 -1.120 1.00 85.88 94 ASN A C 1
ATOM 710 O O . ASN A 1 94 ? -16.494 4.623 -1.480 1.00 85.88 94 ASN A O 1
ATOM 714 N N . ASN A 1 95 ? -14.735 5.607 -0.479 1.00 85.31 95 ASN A N 1
ATOM 715 C CA . ASN A 1 95 ? -13.956 4.399 -0.198 1.00 85.31 95 ASN A CA 1
ATOM 716 C C . ASN A 1 95 ? -13.405 3.674 -1.433 1.00 85.31 95 ASN A C 1
ATOM 718 O O . ASN A 1 95 ? -13.108 2.476 -1.362 1.00 85.31 95 ASN A O 1
ATOM 722 N N . LYS A 1 96 ? -13.259 4.391 -2.546 1.00 85.88 96 LYS A N 1
ATOM 723 C CA . LYS A 1 96 ? -12.608 3.907 -3.764 1.00 85.88 96 LYS A CA 1
ATOM 724 C C . LYS A 1 96 ? -11.161 4.364 -3.797 1.00 85.88 96 LYS A C 1
ATOM 726 O O . LYS A 1 96 ? -10.823 5.361 -3.176 1.00 85.88 96 LYS A O 1
ATOM 731 N N . ILE A 1 97 ? -10.315 3.650 -4.533 1.00 86.00 97 ILE A N 1
ATOM 732 C CA . ILE A 1 97 ? -8.915 4.040 -4.718 1.00 86.00 97 ILE A CA 1
ATOM 733 C C . ILE A 1 97 ? -8.838 5.429 -5.370 1.00 86.00 97 ILE A C 1
ATOM 735 O O . ILE A 1 97 ? -9.370 5.632 -6.463 1.00 86.00 97 ILE A O 1
ATOM 739 N N . ASP A 1 98 ? -8.146 6.364 -4.719 1.00 85.12 98 ASP A N 1
ATOM 740 C CA . ASP A 1 98 ? -7.844 7.682 -5.273 1.00 85.12 98 ASP A CA 1
ATOM 741 C C . ASP A 1 98 ? -6.503 7.645 -6.013 1.00 85.12 98 ASP A C 1
ATOM 743 O O . ASP A 1 98 ? -5.429 7.651 -5.415 1.00 85.12 98 ASP A O 1
ATOM 747 N N . LEU A 1 99 ? -6.561 7.620 -7.345 1.00 83.31 99 LEU A N 1
ATOM 748 C CA . LEU A 1 99 ? -5.372 7.586 -8.202 1.00 83.31 99 LEU A CA 1
ATOM 749 C C . LEU A 1 99 ? -4.682 8.952 -8.353 1.00 83.31 99 LEU A C 1
ATOM 751 O O . LEU A 1 99 ? -3.652 9.040 -9.027 1.00 83.31 99 LEU A O 1
ATOM 755 N N . THR A 1 100 ? -5.230 10.026 -7.778 1.00 81.00 100 THR A N 1
ATOM 756 C CA . THR A 1 100 ? -4.700 11.388 -7.943 1.00 81.00 100 THR A CA 1
ATOM 757 C C . THR A 1 100 ? -3.295 11.504 -7.361 1.00 81.00 100 THR A C 1
ATOM 759 O O . THR A 1 100 ? -2.379 11.943 -8.059 1.00 81.00 100 THR A O 1
ATOM 762 N N . ASN A 1 101 ? -3.104 11.024 -6.129 1.00 71.94 101 ASN A N 1
ATOM 763 C CA . ASN A 1 101 ? -1.811 11.072 -5.440 1.00 71.94 101 ASN A CA 1
ATOM 764 C C . ASN A 1 101 ? -0.779 10.165 -6.130 1.00 71.94 101 ASN A C 1
ATOM 766 O O . ASN A 1 101 ? 0.323 10.607 -6.448 1.00 71.94 101 ASN A O 1
ATOM 770 N N . TYR A 1 102 ? -1.191 8.955 -6.522 1.00 77.62 102 TYR A N 1
ATOM 771 C CA . TYR A 1 102 ? -0.326 8.007 -7.229 1.00 77.62 102 TYR A CA 1
ATOM 772 C C . TYR A 1 102 ? 0.247 8.569 -8.533 1.00 77.62 102 TYR A C 1
ATOM 774 O O . TYR A 1 102 ? 1.406 8.319 -8.853 1.00 77.62 102 TYR A O 1
ATOM 782 N N . ASN A 1 103 ? -0.533 9.327 -9.310 1.00 77.44 103 ASN A N 1
ATOM 783 C CA . ASN A 1 103 ? -0.030 9.872 -10.571 1.00 77.44 103 ASN A CA 1
ATOM 784 C C . ASN A 1 103 ? 1.108 10.877 -10.360 1.00 77.44 103 ASN A C 1
ATOM 786 O O . ASN A 1 103 ? 2.066 10.850 -11.130 1.00 77.44 103 ASN A O 1
ATOM 790 N N . SER A 1 104 ? 1.025 11.730 -9.335 1.00 77.62 104 SER A N 1
ATOM 791 C CA . SER A 1 104 ? 2.113 12.653 -8.988 1.00 77.62 104 SER A CA 1
ATOM 792 C C . SER A 1 104 ? 3.367 11.882 -8.572 1.00 77.62 104 SER A C 1
ATOM 794 O O . SER A 1 104 ? 4.450 12.135 -9.103 1.00 77.62 104 SER A O 1
ATOM 796 N N . ASP A 1 105 ? 3.208 10.883 -7.704 1.00 78.31 105 ASP A N 1
ATOM 797 C CA . ASP A 1 105 ? 4.321 10.078 -7.192 1.00 78.31 105 ASP A CA 1
ATOM 798 C C . ASP A 1 105 ? 5.002 9.284 -8.310 1.00 78.31 105 ASP A C 1
ATOM 800 O O . ASP A 1 105 ? 6.227 9.208 -8.375 1.00 78.31 105 ASP A O 1
ATOM 804 N N . ILE A 1 106 ? 4.233 8.755 -9.266 1.00 83.56 106 ILE A N 1
ATOM 805 C CA . ILE A 1 106 ? 4.785 8.054 -10.431 1.00 83.56 106 ILE A CA 1
ATOM 806 C C . ILE A 1 106 ? 5.628 8.984 -11.306 1.00 83.56 106 ILE A C 1
ATOM 808 O O . ILE A 1 106 ? 6.691 8.601 -11.797 1.00 83.56 106 ILE A O 1
ATOM 812 N N . GLU A 1 107 ? 5.150 10.203 -11.562 1.00 82.94 107 GLU A N 1
ATOM 813 C CA . GLU A 1 107 ? 5.917 11.169 -12.351 1.00 82.94 107 GLU A CA 1
ATOM 814 C C . GLU A 1 107 ? 7.251 11.501 -11.676 1.00 82.94 107 GLU A C 1
ATOM 816 O O . GLU A 1 107 ? 8.235 11.768 -12.368 1.00 82.94 107 GLU A O 1
ATOM 821 N N . GLN A 1 108 ? 7.302 11.441 -10.342 1.00 82.06 108 GLN A N 1
ATOM 822 C CA . GLN A 1 108 ? 8.504 11.730 -9.573 1.00 82.06 108 GLN A CA 1
ATOM 823 C C . GLN A 1 108 ? 9.453 10.534 -9.430 1.00 82.06 108 GLN A C 1
ATOM 825 O O . GLN A 1 108 ? 10.656 10.709 -9.626 1.00 82.06 108 GLN A O 1
ATOM 830 N N . ASN A 1 109 ? 8.923 9.345 -9.149 1.00 83.94 109 ASN A N 1
ATOM 831 C CA . ASN A 1 109 ? 9.705 8.152 -8.808 1.00 83.94 109 ASN A CA 1
ATOM 832 C C . ASN A 1 109 ? 10.166 7.363 -10.044 1.00 83.94 109 ASN A C 1
ATOM 834 O O . ASN A 1 109 ? 11.013 6.485 -9.938 1.00 83.94 109 ASN A O 1
ATOM 838 N N . TYR A 1 110 ? 9.631 7.659 -11.232 1.00 88.50 110 TYR A N 1
ATOM 839 C CA . TYR A 1 110 ? 9.957 6.932 -12.467 1.00 88.50 110 TYR A CA 1
ATOM 840 C C . TYR A 1 110 ? 10.426 7.866 -13.588 1.00 88.50 110 TYR A C 1
ATOM 842 O O . TYR A 1 110 ? 10.179 7.617 -14.772 1.00 88.50 110 TYR A O 1
ATOM 850 N N . LYS A 1 111 ? 11.089 8.976 -13.233 1.00 83.69 111 LYS A N 1
ATOM 851 C CA . LYS A 1 111 ? 11.584 9.974 -14.202 1.00 83.69 111 LYS A CA 1
ATOM 852 C C . LYS A 1 111 ? 12.524 9.358 -15.239 1.00 83.69 111 LYS A C 1
ATOM 854 O O . LYS A 1 111 ? 12.459 9.719 -16.415 1.00 83.69 111 LYS A O 1
ATOM 859 N N . SER A 1 112 ? 13.389 8.448 -14.799 1.00 86.06 112 SER A N 1
ATOM 860 C CA . SER A 1 112 ? 14.436 7.808 -15.599 1.00 86.06 112 SER A CA 1
ATOM 861 C C . SER A 1 112 ? 13.969 6.522 -16.300 1.00 86.06 112 SER A C 1
ATOM 863 O O . SER A 1 112 ? 14.456 6.211 -17.388 1.00 86.06 112 SER A O 1
ATOM 865 N N . ASP A 1 113 ? 12.986 5.807 -15.742 1.00 90.31 113 ASP A N 1
ATOM 866 C CA . ASP A 1 113 ? 12.526 4.501 -16.232 1.00 90.31 113 ASP A CA 1
ATOM 867 C C . ASP A 1 113 ? 11.122 4.567 -16.851 1.00 90.31 113 ASP A C 1
ATOM 869 O O . ASP A 1 113 ? 10.099 4.282 -16.222 1.00 90.31 113 ASP A O 1
ATOM 873 N N . ARG A 1 114 ? 11.069 4.925 -18.141 1.00 90.56 114 ARG A N 1
ATOM 874 C CA . ARG A 1 114 ? 9.805 5.040 -18.890 1.00 90.56 114 ARG A CA 1
ATOM 875 C C . ARG A 1 114 ? 9.022 3.729 -18.970 1.00 90.56 114 ARG A C 1
ATOM 877 O O . ARG A 1 114 ? 7.797 3.774 -19.018 1.00 90.56 114 ARG A O 1
ATOM 884 N N . GLN A 1 115 ? 9.700 2.584 -19.020 1.00 91.56 115 GLN A N 1
ATOM 885 C CA . GLN A 1 115 ? 9.028 1.285 -19.110 1.00 91.56 115 GLN A CA 1
ATOM 886 C C . GLN A 1 115 ? 8.352 0.934 -17.787 1.00 91.56 115 GLN A C 1
ATOM 888 O O . GLN A 1 115 ? 7.165 0.614 -17.784 1.00 91.56 115 GLN A O 1
ATOM 893 N N . ALA A 1 116 ? 9.071 1.060 -16.667 1.00 91.31 116 ALA A N 1
ATOM 894 C CA . ALA A 1 116 ? 8.506 0.827 -15.341 1.00 91.31 116 ALA A CA 1
ATOM 895 C C . ALA A 1 116 ? 7.372 1.810 -15.038 1.00 91.31 116 ALA A C 1
ATOM 897 O O . ALA A 1 116 ? 6.322 1.401 -14.552 1.00 91.31 116 ALA A O 1
ATOM 898 N N . LYS A 1 117 ? 7.523 3.077 -15.441 1.00 92.31 117 LYS A N 1
ATOM 899 C CA . LYS A 1 117 ? 6.462 4.084 -15.360 1.00 92.31 117 LYS A CA 1
ATOM 900 C C . LYS A 1 117 ? 5.174 3.641 -16.056 1.00 92.31 117 LYS A C 1
ATOM 902 O O . LYS A 1 117 ? 4.096 3.733 -15.470 1.00 92.31 117 LYS A O 1
ATOM 907 N N . THR A 1 118 ? 5.271 3.198 -17.310 1.00 92.75 118 THR A N 1
ATOM 908 C CA . THR A 1 118 ? 4.109 2.734 -18.081 1.00 92.75 118 THR A CA 1
ATOM 909 C C . THR A 1 118 ? 3.501 1.489 -17.445 1.00 92.75 118 THR A C 1
ATOM 911 O O . THR A 1 118 ? 2.304 1.480 -17.174 1.00 92.75 118 THR A O 1
ATOM 914 N N . ALA A 1 119 ? 4.328 0.492 -17.115 1.00 93.06 119 ALA A N 1
ATOM 915 C CA . ALA A 1 119 ? 3.881 -0.740 -16.469 1.00 93.06 119 ALA A CA 1
ATOM 916 C C . ALA A 1 119 ? 3.138 -0.469 -15.149 1.00 93.06 119 ALA A C 1
ATOM 918 O O . ALA A 1 119 ? 2.087 -1.055 -14.899 1.00 93.06 119 ALA A O 1
ATOM 919 N N . PHE A 1 120 ? 3.643 0.453 -14.326 1.00 92.25 120 PHE A N 1
ATOM 920 C CA . PHE A 1 120 ? 3.018 0.810 -13.057 1.00 92.25 120 PHE A CA 1
ATOM 921 C C . PHE A 1 120 ? 1.709 1.589 -13.255 1.00 92.25 120 PHE A C 1
ATOM 923 O O . PHE A 1 120 ? 0.722 1.315 -12.577 1.00 92.25 120 PHE A O 1
ATOM 930 N N . LYS A 1 121 ? 1.638 2.515 -14.223 1.00 91.00 121 LYS A N 1
ATOM 931 C CA . LYS A 1 121 ? 0.379 3.210 -14.558 1.00 91.00 121 LYS A CA 1
ATOM 932 C C . LYS A 1 121 ? -0.706 2.255 -15.045 1.00 91.00 121 LYS A C 1
ATOM 934 O O . LYS A 1 121 ? -1.864 2.402 -14.652 1.00 91.00 121 LYS A O 1
ATOM 939 N N . ASP A 1 122 ? -0.343 1.295 -15.887 1.00 91.69 122 ASP A N 1
ATOM 940 C CA . ASP A 1 122 ? -1.280 0.285 -16.376 1.00 91.69 122 ASP A CA 1
ATOM 941 C C . ASP A 1 122 ? -1.742 -0.629 -15.235 1.00 91.69 122 ASP A C 1
ATOM 943 O O . ASP A 1 122 ? -2.938 -0.900 -15.119 1.00 91.69 122 ASP A O 1
ATOM 947 N N . ALA A 1 123 ? -0.832 -0.996 -14.327 1.00 91.62 123 ALA A N 1
ATOM 948 C CA . ALA A 1 123 ? -1.154 -1.740 -13.115 1.00 91.62 123 ALA A CA 1
ATOM 949 C C . ALA A 1 123 ? -2.180 -1.010 -12.233 1.00 91.62 123 ALA A C 1
ATOM 951 O O . ALA A 1 123 ? -3.184 -1.605 -11.851 1.00 91.62 123 ALA A O 1
ATOM 952 N N . LEU A 1 124 ? -1.991 0.288 -11.964 1.00 89.69 124 LEU A N 1
ATOM 953 C CA . LEU A 1 124 ? -2.943 1.072 -11.166 1.00 89.69 124 LEU A CA 1
ATOM 954 C C . LEU A 1 124 ? -4.337 1.104 -11.801 1.00 89.69 124 LEU A C 1
ATOM 956 O O . LEU A 1 124 ? -5.342 0.959 -11.104 1.00 89.69 124 LEU A O 1
ATOM 960 N N . ARG A 1 125 ? -4.417 1.287 -13.124 1.00 88.56 125 ARG A N 1
ATOM 961 C CA . ARG A 1 125 ? -5.696 1.307 -13.851 1.00 88.56 125 ARG A CA 1
ATOM 962 C C . ARG A 1 125 ? -6.390 -0.047 -13.803 1.00 88.56 125 ARG A C 1
ATOM 964 O O . ARG A 1 125 ? -7.591 -0.097 -13.570 1.00 88.56 125 ARG A O 1
ATOM 971 N N . PHE A 1 126 ? -5.637 -1.123 -14.009 1.00 90.31 126 PHE A N 1
ATOM 972 C CA . PHE A 1 126 ? -6.169 -2.479 -13.974 1.00 90.31 126 PHE A CA 1
ATOM 973 C C . PHE A 1 126 ? -6.666 -2.838 -12.567 1.00 90.31 126 PHE A C 1
ATOM 975 O O . PHE A 1 126 ? -7.821 -3.213 -12.389 1.00 90.31 126 PHE A O 1
ATOM 982 N N . CYS A 1 127 ? -5.825 -2.643 -11.553 1.00 89.31 127 CYS A N 1
ATOM 983 C CA . CYS A 1 127 ? -6.117 -3.052 -10.183 1.00 89.31 127 CYS A CA 1
ATOM 984 C C . CYS A 1 127 ? -7.166 -2.174 -9.493 1.00 89.31 127 CYS A C 1
ATOM 986 O O . CYS A 1 127 ? -7.919 -2.666 -8.663 1.00 89.31 127 CYS A O 1
ATOM 988 N N . SER A 1 128 ? -7.271 -0.885 -9.829 1.00 85.81 128 SER A N 1
ATOM 989 C CA . SER A 1 128 ? -8.320 -0.025 -9.251 1.00 85.81 128 SER A CA 1
ATOM 990 C C . SER A 1 128 ? -9.725 -0.387 -9.738 1.00 85.81 128 SER A C 1
ATOM 992 O O . SER A 1 128 ? -10.694 -0.075 -9.051 1.00 85.81 128 SER A O 1
ATOM 994 N N . ALA A 1 129 ? -9.843 -1.049 -10.893 1.00 80.81 129 ALA A N 1
ATOM 995 C CA . ALA A 1 129 ? -11.118 -1.540 -11.408 1.00 80.81 129 ALA A CA 1
ATOM 996 C C . ALA A 1 129 ? -11.574 -2.853 -10.745 1.00 80.81 129 ALA A C 1
ATOM 998 O O . ALA A 1 129 ? -12.772 -3.126 -10.725 1.00 80.81 129 ALA A O 1
ATOM 999 N N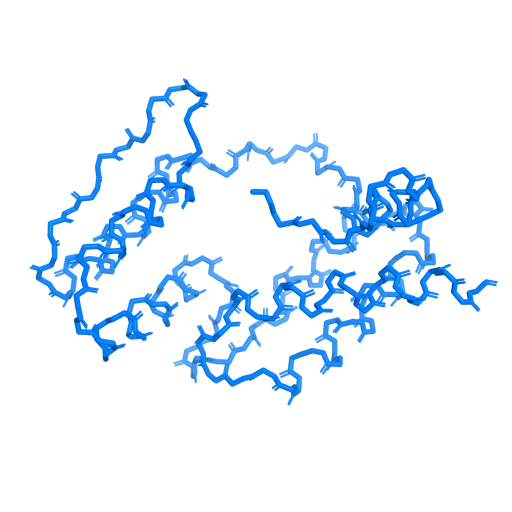 . ASP A 1 130 ? -10.635 -3.646 -10.222 1.00 73.81 130 ASP A N 1
ATOM 1000 C CA . ASP A 1 130 ? -10.882 -5.009 -9.724 1.00 73.81 130 ASP A CA 1
ATOM 1001 C C . ASP A 1 130 ? -11.004 -5.086 -8.191 1.00 73.81 130 ASP A C 1
ATOM 1003 O O . ASP A 1 130 ? -11.519 -6.055 -7.639 1.00 73.81 130 ASP A O 1
ATOM 1007 N N . VAL A 1 131 ? -10.545 -4.056 -7.476 1.00 73.06 131 VAL A N 1
ATOM 1008 C CA . VAL A 1 131 ? -10.463 -4.078 -6.011 1.00 73.06 131 VAL A CA 1
ATOM 1009 C C . VAL A 1 131 ? -11.732 -3.513 -5.374 1.00 73.06 131 VAL A C 1
ATOM 1011 O O . VAL A 1 131 ? -12.201 -2.425 -5.717 1.00 73.06 131 VAL A O 1
ATOM 1014 N N . ALA A 1 132 ? -12.279 -4.255 -4.409 1.00 70.44 132 ALA A N 1
ATOM 1015 C CA . ALA A 1 132 ? -13.462 -3.856 -3.662 1.00 70.44 132 ALA A CA 1
ATOM 1016 C C . ALA A 1 132 ? -13.186 -2.667 -2.718 1.00 70.44 132 ALA A C 1
ATOM 1018 O O . ALA A 1 132 ? -12.045 -2.300 -2.422 1.00 70.44 132 ALA A O 1
ATOM 1019 N N . ASN A 1 133 ? -14.262 -2.051 -2.220 1.00 76.81 133 ASN A N 1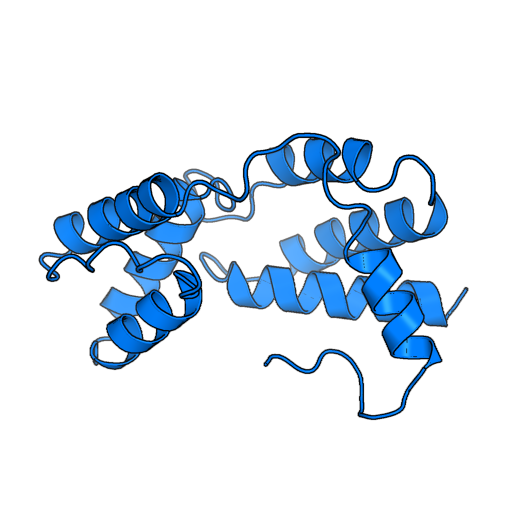
ATOM 1020 C CA . ASN A 1 133 ? -14.180 -0.896 -1.325 1.00 76.81 133 ASN A CA 1
ATOM 1021 C C . ASN A 1 133 ? -13.261 -1.177 -0.126 1.00 76.81 133 ASN A C 1
ATOM 1023 O O . ASN A 1 133 ? -13.372 -2.213 0.525 1.00 76.81 133 ASN A O 1
ATOM 1027 N N . CYS A 1 134 ? -12.412 -0.205 0.213 1.00 77.56 134 CYS A N 1
ATOM 1028 C CA . CYS A 1 134 ? -11.520 -0.246 1.377 1.00 77.56 134 CYS A CA 1
ATOM 1029 C C . CYS A 1 134 ? -10.378 -1.275 1.353 1.00 77.56 134 CYS A C 1
ATOM 1031 O O . CYS A 1 134 ? -9.645 -1.394 2.338 1.00 77.56 134 CYS A O 1
ATOM 1033 N N . GLU A 1 135 ? -10.163 -1.984 0.247 1.00 77.88 135 GLU A N 1
ATOM 1034 C CA . GLU A 1 135 ? -9.123 -3.009 0.138 1.00 77.88 135 GLU A CA 1
ATOM 1035 C C . GLU A 1 135 ? -7.791 -2.461 -0.406 1.00 77.88 135 GLU A C 1
ATOM 1037 O O . GLU A 1 135 ? -7.146 -3.056 -1.267 1.00 77.88 135 GLU A O 1
ATOM 1042 N N . ALA A 1 136 ? -7.316 -1.341 0.150 1.00 75.19 136 ALA A N 1
ATOM 1043 C CA . ALA A 1 136 ? -6.048 -0.708 -0.244 1.00 75.19 136 ALA A CA 1
ATOM 1044 C C . ALA A 1 136 ? -4.844 -1.680 -0.229 1.00 75.19 136 ALA A C 1
ATOM 1046 O O . ALA A 1 136 ? -3.940 -1.590 -1.058 1.00 75.19 136 ALA A O 1
ATOM 1047 N N . GLY A 1 137 ? -4.846 -2.651 0.692 1.00 75.31 137 GLY A N 1
ATOM 1048 C CA . GLY A 1 137 ? -3.823 -3.694 0.756 1.00 75.31 137 GLY A CA 1
ATOM 1049 C C . GLY A 1 137 ? -3.849 -4.664 -0.432 1.00 75.31 137 GLY A C 1
ATOM 1050 O O . GLY A 1 137 ? -2.779 -5.039 -0.905 1.00 75.31 137 GLY A O 1
ATOM 1051 N N . ALA A 1 138 ? -5.037 -5.052 -0.909 1.00 81.31 138 ALA A N 1
ATOM 1052 C CA . ALA A 1 138 ?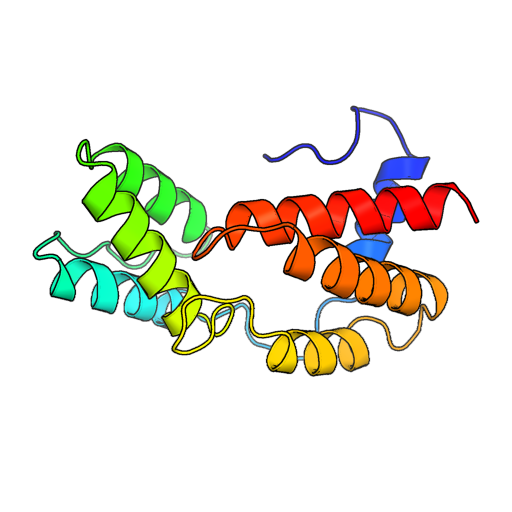 -5.194 -5.898 -2.094 1.00 81.31 138 ALA A CA 1
ATOM 1053 C C . ALA A 1 138 ? -4.863 -5.112 -3.370 1.00 81.31 138 ALA A C 1
ATOM 1055 O O . ALA A 1 138 ? -4.202 -5.630 -4.265 1.00 81.31 138 ALA A O 1
ATOM 1056 N N . PHE A 1 139 ? -5.230 -3.828 -3.407 1.00 84.62 139 PHE A N 1
ATOM 1057 C CA . PHE A 1 139 ? -4.860 -2.918 -4.487 1.00 84.62 139 PHE A CA 1
ATOM 1058 C C . PHE A 1 139 ? -3.348 -2.779 -4.663 1.00 84.62 139 PHE A C 1
ATOM 1060 O O . PHE A 1 139 ? -2.843 -2.964 -5.773 1.00 84.62 139 PHE A O 1
ATOM 1067 N N . ASN A 1 140 ? -2.615 -2.501 -3.581 1.00 81.75 140 ASN A N 1
ATOM 1068 C CA . ASN A 1 140 ? -1.158 -2.392 -3.641 1.00 81.75 140 ASN A CA 1
ATOM 1069 C C . ASN A 1 140 ? -0.530 -3.712 -4.111 1.00 81.75 140 ASN A C 1
ATOM 1071 O O . ASN A 1 140 ? 0.341 -3.710 -4.977 1.00 81.75 140 ASN A O 1
ATOM 1075 N N . GLU A 1 141 ? -1.006 -4.842 -3.586 1.00 84.75 141 GLU A N 1
ATOM 1076 C CA . GLU A 1 141 ? -0.499 -6.160 -3.960 1.00 84.75 141 GLU A CA 1
ATOM 1077 C C . GLU A 1 141 ? -0.733 -6.487 -5.439 1.00 84.75 141 GLU A C 1
ATOM 1079 O O . GLU A 1 141 ? 0.216 -6.845 -6.140 1.00 84.75 141 GLU A O 1
ATOM 1084 N N . CYS A 1 142 ? -1.955 -6.274 -5.934 1.00 88.69 142 CYS A N 1
ATOM 1085 C CA . CYS A 1 142 ? -2.284 -6.401 -7.350 1.00 88.69 142 CYS A CA 1
ATOM 1086 C C . CYS A 1 142 ? -1.376 -5.510 -8.209 1.00 88.69 142 CYS A C 1
ATOM 1088 O O . CYS A 1 142 ? -0.819 -5.969 -9.207 1.00 88.69 142 CYS A O 1
ATOM 1090 N N . THR A 1 143 ? -1.175 -4.253 -7.799 1.00 89.06 143 THR A N 1
ATOM 1091 C CA . THR A 1 143 ? -0.396 -3.272 -8.567 1.00 89.06 143 THR A CA 1
ATOM 1092 C C . THR A 1 143 ? 1.050 -3.733 -8.754 1.00 89.06 143 THR A C 1
ATOM 1094 O O . THR A 1 143 ? 1.554 -3.759 -9.880 1.00 89.06 143 THR A O 1
ATOM 1097 N N . PHE A 1 144 ? 1.720 -4.163 -7.679 1.00 89.56 144 PHE A N 1
ATOM 1098 C CA . PHE A 1 144 ? 3.100 -4.649 -7.773 1.00 89.56 144 PHE A CA 1
ATOM 1099 C C . PHE A 1 144 ? 3.202 -5.942 -8.584 1.00 89.56 144 PHE A C 1
ATOM 1101 O O . PHE A 1 144 ? 4.072 -6.044 -9.449 1.00 89.56 144 PHE A O 1
ATOM 1108 N N . GLN A 1 145 ? 2.298 -6.902 -8.372 1.00 90.31 145 GLN A N 1
ATOM 1109 C CA . GLN A 1 145 ? 2.290 -8.148 -9.145 1.00 90.31 145 GLN A CA 1
ATOM 1110 C C . GLN A 1 145 ? 2.095 -7.889 -10.646 1.00 90.31 145 GLN A C 1
ATOM 1112 O O . GLN A 1 145 ? 2.808 -8.462 -11.474 1.00 90.31 145 GLN A O 1
ATOM 1117 N N . PHE A 1 146 ? 1.171 -6.996 -11.008 1.00 92.44 146 PHE A N 1
ATOM 1118 C CA . PHE A 1 146 ? 0.909 -6.643 -12.400 1.00 92.44 146 PHE A CA 1
ATOM 1119 C C . PHE A 1 146 ? 2.091 -5.901 -13.033 1.00 92.44 146 PHE A C 1
ATOM 1121 O O . PHE A 1 146 ? 2.481 -6.220 -14.160 1.00 92.44 146 PHE A O 1
ATOM 1128 N N . CYS A 1 147 ? 2.696 -4.950 -12.316 1.00 92.69 147 CYS A N 1
ATOM 1129 C CA . CYS A 1 147 ? 3.870 -4.224 -12.798 1.00 92.69 147 CYS A CA 1
ATOM 1130 C C . CYS A 1 147 ? 5.041 -5.179 -13.079 1.00 92.69 147 CYS A C 1
ATOM 1132 O O . CYS A 1 147 ? 5.590 -5.171 -14.182 1.00 92.69 147 CYS A O 1
ATOM 1134 N N . ILE A 1 148 ? 5.366 -6.062 -12.125 1.00 92.56 148 ILE A N 1
ATOM 1135 C CA . ILE A 1 148 ? 6.441 -7.058 -12.263 1.00 92.56 148 ILE A CA 1
ATOM 1136 C C . ILE A 1 148 ? 6.181 -7.956 -13.470 1.00 92.56 148 ILE A C 1
ATOM 1138 O O . ILE A 1 148 ? 7.064 -8.162 -14.303 1.00 92.56 148 ILE A O 1
ATOM 1142 N N . LYS A 1 149 ? 4.951 -8.468 -13.595 1.00 91.31 149 LYS A N 1
ATOM 1143 C CA . LYS A 1 149 ? 4.557 -9.319 -14.719 1.00 91.31 149 LYS A CA 1
ATOM 1144 C C . LYS A 1 149 ? 4.722 -8.595 -16.054 1.00 91.31 149 LYS A C 1
ATOM 1146 O O . LYS A 1 149 ? 5.272 -9.178 -16.980 1.00 91.31 149 LYS A O 1
ATOM 1151 N N . SER A 1 150 ? 4.291 -7.338 -16.132 1.00 91.56 150 SER A N 1
ATOM 1152 C CA . SER A 1 150 ? 4.368 -6.529 -17.353 1.00 91.56 150 SER A CA 1
ATOM 1153 C C . SER A 1 150 ? 5.809 -6.278 -17.790 1.00 91.56 150 SER A C 1
ATOM 1155 O O . SER A 1 150 ? 6.107 -6.377 -18.978 1.00 91.56 150 SER A O 1
ATOM 1157 N N . LEU A 1 151 ? 6.712 -6.006 -16.842 1.00 90.56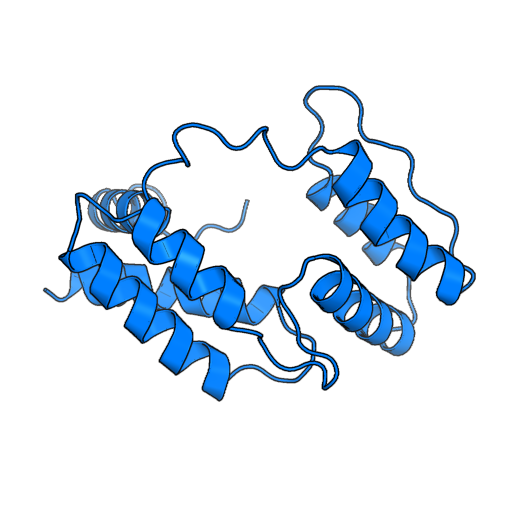 151 LEU A N 1
ATOM 1158 C CA . LEU A 1 151 ? 8.137 -5.825 -17.128 1.00 90.56 151 LEU A CA 1
ATOM 1159 C C . LEU A 1 151 ? 8.842 -7.124 -17.533 1.00 90.56 151 LEU A C 1
ATOM 1161 O O . LEU A 1 151 ? 9.796 -7.067 -18.298 1.00 90.56 151 LEU A O 1
ATOM 1165 N N . ASN A 1 152 ? 8.375 -8.282 -17.063 1.00 83.38 152 ASN A N 1
ATOM 1166 C CA . ASN A 1 152 ? 8.944 -9.583 -17.433 1.00 83.38 152 ASN A CA 1
ATOM 1167 C C . ASN A 1 152 ? 8.516 -10.068 -18.830 1.00 83.38 152 ASN A C 1
ATOM 1169 O O . ASN A 1 152 ? 9.097 -11.019 -19.346 1.00 83.38 152 ASN A O 1
ATOM 1173 N N . THR A 1 153 ? 7.476 -9.469 -19.418 1.00 75.38 153 THR A N 1
ATOM 1174 C CA . THR A 1 153 ? 6.933 -9.853 -20.735 1.00 75.38 153 THR A CA 1
ATOM 1175 C C . THR A 1 153 ? 7.364 -8.944 -21.890 1.00 75.38 153 THR A C 1
ATOM 1177 O O . THR A 1 153 ? 6.970 -9.208 -23.025 1.00 75.38 153 THR A O 1
ATOM 1180 N N . GLN A 1 154 ? 8.113 -7.874 -21.607 1.00 58.72 154 GLN A N 1
ATOM 1181 C CA . GLN A 1 154 ? 8.615 -6.898 -22.587 1.00 58.72 154 GLN A CA 1
ATOM 1182 C C . GLN A 1 154 ? 10.066 -7.189 -22.965 1.00 58.72 154 GLN A C 1
ATOM 1184 O O . GLN A 1 154 ? 10.407 -6.938 -24.141 1.00 58.72 154 GLN A O 1
#